Protein AF-A0A668AFI2-F1 (afdb_monomer_lite)

Radius of gyration: 23.38 Å; chains: 1; bounding box: 43×88×48 Å

pLDDT: mean 79.7, std 20.99, range [35.09, 97.5]

Organism: NCBI:txid586833

Structure (mmCIF, N/CA/C/O backbone):
data_AF-A0A668AFI2-F1
#
_entry.id   AF-A0A668AFI2-F1
#
loop_
_atom_site.group_PDB
_atom_site.id
_atom_site.type_symbol
_atom_site.label_atom_id
_atom_site.label_alt_id
_atom_site.label_comp_id
_atom_site.label_asym_id
_atom_site.label_entity_id
_atom_site.label_seq_id
_atom_site.pdbx_PDB_ins_code
_atom_site.Cartn_x
_atom_site.Cartn_y
_atom_site.Cartn_z
_atom_site.occupancy
_atom_site.B_iso_or_equiv
_atom_site.auth_seq_id
_atom_site.auth_comp_id
_atom_site.auth_asym_id
_atom_site.auth_atom_id
_atom_site.pdbx_PDB_model_num
ATOM 1 N N . GLN A 1 1 ? 30.891 69.041 -30.495 1.00 43.25 1 GLN A N 1
ATOM 2 C CA . GLN A 1 1 ? 30.362 67.838 -31.175 1.00 43.25 1 GLN A CA 1
ATOM 3 C C . GLN A 1 1 ? 30.284 66.733 -30.128 1.00 43.25 1 GLN A C 1
ATOM 5 O O . GLN A 1 1 ? 31.323 66.258 -29.701 1.00 43.25 1 GLN A O 1
ATOM 10 N N . ALA A 1 2 ? 29.144 66.649 -29.434 1.00 41.66 2 ALA A N 1
ATOM 11 C CA . ALA A 1 2 ? 28.087 65.644 -29.663 1.00 41.66 2 ALA A CA 1
ATOM 12 C C . ALA A 1 2 ? 28.589 64.250 -29.232 1.00 41.66 2 ALA A C 1
ATOM 14 O O . ALA A 1 2 ? 29.303 63.590 -29.977 1.00 41.66 2 ALA A O 1
ATOM 15 N N . ASP A 1 3 ? 28.554 63.952 -27.932 1.00 38.50 3 ASP A N 1
ATOM 16 C CA . ASP A 1 3 ? 27.431 63.309 -27.218 1.00 38.50 3 ASP A CA 1
ATOM 17 C C . ASP A 1 3 ? 27.016 61.972 -27.860 1.00 38.50 3 ASP A C 1
ATOM 19 O O . ASP A 1 3 ? 26.375 61.937 -28.908 1.00 38.50 3 ASP A O 1
ATOM 23 N N . ARG A 1 4 ? 27.438 60.864 -27.237 1.00 45.56 4 ARG A N 1
ATOM 24 C CA . ARG A 1 4 ? 26.915 59.519 -27.501 1.00 45.56 4 ARG A CA 1
ATOM 25 C C . ARG A 1 4 ? 25.945 59.154 -26.378 1.00 45.56 4 ARG A C 1
ATOM 27 O O . ARG A 1 4 ? 26.294 58.387 -25.486 1.00 45.56 4 ARG A O 1
ATOM 34 N N . GLY A 1 5 ? 24.737 59.700 -26.425 1.00 37.12 5 GLY A N 1
ATOM 35 C CA . GLY A 1 5 ? 23.569 59.075 -25.814 1.00 37.12 5 GLY A CA 1
ATOM 36 C C . GLY A 1 5 ? 22.992 57.984 -26.723 1.00 37.12 5 GLY A C 1
ATOM 37 O O . GLY A 1 5 ? 22.961 58.161 -27.940 1.00 37.12 5 GLY A O 1
ATOM 38 N N . SER A 1 6 ? 22.550 56.864 -26.135 1.00 39.72 6 SER A N 1
ATOM 39 C CA . SER A 1 6 ? 21.336 56.084 -26.485 1.00 39.72 6 SER A 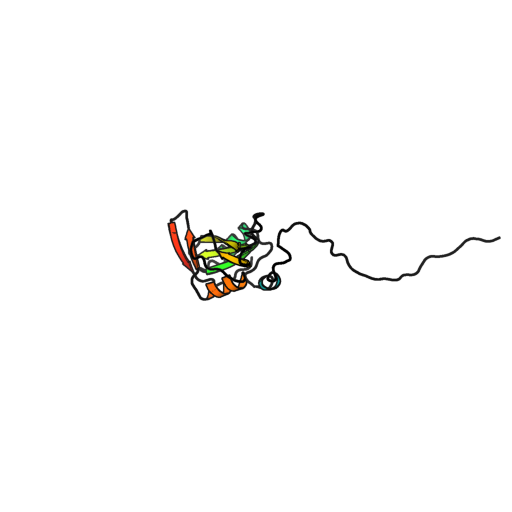CA 1
ATOM 40 C C . SER A 1 6 ? 21.364 54.739 -25.734 1.00 39.72 6 SER A C 1
ATOM 42 O O . SER A 1 6 ? 22.273 53.943 -25.936 1.00 39.72 6 SER A O 1
ATOM 44 N N . VAL A 1 7 ? 20.564 54.575 -24.672 1.00 41.53 7 VAL A N 1
ATOM 45 C CA . VAL A 1 7 ? 19.167 54.071 -24.670 1.00 41.53 7 VAL A CA 1
ATOM 46 C C . VAL A 1 7 ? 19.114 52.532 -24.654 1.00 41.53 7 VAL A C 1
ATOM 48 O O . VAL A 1 7 ? 19.343 51.868 -25.656 1.00 41.53 7 VAL A O 1
ATOM 51 N N . SER A 1 8 ? 18.795 51.979 -23.479 1.00 36.69 8 SER A N 1
ATOM 52 C CA . SER A 1 8 ? 17.847 50.852 -23.333 1.00 36.69 8 SER A CA 1
ATOM 53 C C . SER A 1 8 ? 16.418 51.428 -23.397 1.00 36.69 8 SER A C 1
ATOM 55 O O . SER A 1 8 ? 16.305 52.625 -23.112 1.00 36.69 8 SER A O 1
ATOM 57 N N . PRO A 1 9 ? 15.321 50.681 -23.658 1.00 47.72 9 PRO A N 1
ATOM 58 C CA . PRO A 1 9 ? 15.087 49.225 -23.647 1.00 47.72 9 PRO A CA 1
ATOM 59 C C . PRO A 1 9 ? 14.632 48.740 -25.054 1.00 47.72 9 PRO A C 1
ATOM 61 O O . PRO A 1 9 ? 14.853 49.465 -26.009 1.00 47.72 9 PRO A O 1
ATOM 64 N N . GLU A 1 10 ? 14.211 47.502 -25.331 1.00 37.50 10 GLU A N 1
ATOM 65 C CA . GLU A 1 10 ? 12.846 46.984 -25.152 1.00 37.50 10 GLU A CA 1
ATOM 66 C C . GLU A 1 10 ? 12.818 45.444 -25.175 1.00 37.50 10 GLU A C 1
ATOM 68 O O . GLU A 1 10 ? 13.649 44.763 -25.773 1.00 37.50 10 GLU A O 1
ATOM 73 N N . ASN A 1 11 ? 11.828 44.943 -24.451 1.00 36.25 11 ASN A N 1
ATOM 74 C CA . ASN A 1 11 ? 11.506 43.570 -24.104 1.00 36.25 11 ASN A CA 1
ATOM 75 C C . ASN A 1 11 ? 11.122 42.707 -25.313 1.00 36.25 11 ASN A C 1
ATOM 77 O O . ASN A 1 11 ? 10.293 43.131 -26.109 1.00 36.25 11 ASN A O 1
ATOM 81 N N . GLU A 1 12 ? 11.503 41.428 -25.309 1.00 35.19 12 GLU A N 1
ATOM 82 C CA . GLU A 1 12 ? 10.540 40.405 -25.717 1.00 35.19 12 GLU A CA 1
ATOM 83 C C . GLU A 1 12 ? 10.716 39.119 -24.910 1.00 35.19 12 GLU A C 1
ATOM 85 O O . GLU A 1 12 ? 11.774 38.490 -24.859 1.00 35.19 12 GLU A O 1
ATOM 90 N N . SER A 1 13 ? 9.643 38.786 -24.198 1.00 45.06 13 SER A N 1
ATOM 91 C CA . SER A 1 13 ? 9.472 37.569 -23.430 1.00 45.06 13 SER A CA 1
ATOM 92 C C . SER A 1 13 ? 9.385 36.360 -24.349 1.00 45.06 13 SER A C 1
ATOM 94 O O . SER A 1 13 ? 8.586 36.351 -25.282 1.00 45.06 13 SER A O 1
ATOM 96 N N . THR A 1 14 ? 10.021 35.259 -23.975 1.00 42.88 14 THR A N 1
ATOM 97 C CA . THR A 1 14 ? 9.312 33.979 -24.021 1.00 42.88 14 THR A CA 1
ATOM 98 C C . THR A 1 14 ? 9.713 33.176 -22.797 1.00 42.88 14 THR A C 1
ATOM 100 O O . THR A 1 14 ? 10.805 32.624 -22.695 1.00 42.88 14 THR A O 1
ATOM 103 N N . ASP A 1 15 ? 8.792 33.200 -21.840 1.00 46.44 15 ASP A N 1
ATOM 104 C CA . ASP A 1 15 ? 8.662 32.255 -20.748 1.00 46.44 15 ASP A CA 1
ATOM 105 C C . ASP A 1 15 ? 8.640 30.825 -21.307 1.00 46.44 15 ASP A C 1
ATOM 107 O O . ASP A 1 15 ? 7.679 30.388 -21.934 1.00 46.44 15 ASP A O 1
ATOM 111 N N . ALA A 1 16 ? 9.724 30.093 -21.087 1.00 42.78 16 ALA A N 1
ATOM 112 C CA . ALA A 1 16 ? 9.680 28.643 -21.014 1.00 42.78 16 ALA A CA 1
ATOM 113 C C . ALA A 1 16 ? 10.315 28.272 -19.680 1.00 42.78 16 ALA A C 1
ATOM 115 O O . ALA A 1 16 ? 11.516 28.015 -19.570 1.00 42.78 16 ALA A O 1
ATOM 116 N N . GLY A 1 17 ? 9.471 28.370 -18.654 1.00 35.41 17 GLY A N 1
ATOM 117 C CA . GLY A 1 17 ? 9.768 28.084 -17.268 1.00 35.41 17 GLY A CA 1
ATOM 118 C C . GLY A 1 17 ? 10.609 26.827 -17.061 1.00 35.41 17 GLY A C 1
ATOM 119 O O . GLY A 1 17 ? 10.435 25.774 -17.675 1.00 35.41 17 GLY A O 1
ATOM 120 N N . GLN A 1 18 ? 11.529 26.997 -16.125 1.00 39.25 18 GLN A N 1
ATOM 121 C CA . GLN A 1 18 ? 12.378 25.994 -15.517 1.00 39.25 18 GLN A CA 1
ATOM 122 C C . GLN A 1 18 ? 11.612 24.713 -15.165 1.00 39.25 18 GLN A C 1
ATOM 124 O O . GLN A 1 18 ? 10.618 24.759 -14.444 1.00 39.25 18 GLN A O 1
ATOM 129 N N . VAL A 1 19 ? 12.171 23.556 -15.521 1.00 37.41 19 VAL A N 1
ATOM 130 C CA . VAL A 1 19 ? 11.976 22.335 -14.725 1.00 37.41 19 VAL A CA 1
ATOM 131 C C . VAL A 1 19 ? 13.319 21.634 -14.537 1.00 37.41 19 VAL A C 1
ATOM 133 O O . VAL A 1 19 ? 13.547 20.506 -14.959 1.00 37.41 19 VAL A O 1
ATOM 136 N N . THR A 1 20 ? 14.244 22.314 -13.869 1.00 40.97 20 THR A N 1
ATOM 137 C CA . THR A 1 20 ? 15.321 21.644 -13.135 1.00 40.97 20 THR A CA 1
ATOM 138 C C . THR A 1 20 ? 14.860 21.446 -11.701 1.00 40.97 20 THR A C 1
ATOM 140 O O . THR A 1 20 ? 15.193 22.240 -10.831 1.00 40.97 20 THR A O 1
ATOM 143 N N . PHE A 1 21 ? 14.087 20.390 -11.443 1.00 37.91 21 PHE A N 1
ATOM 144 C CA . PHE A 1 21 ? 13.785 19.973 -10.075 1.00 37.91 21 PHE A CA 1
ATOM 145 C C . PHE A 1 21 ? 13.953 18.457 -9.903 1.00 37.91 21 PHE A C 1
ATOM 147 O O . PHE A 1 21 ? 13.201 17.649 -10.434 1.00 37.91 21 PHE A O 1
ATOM 154 N N . LEU A 1 22 ? 14.973 18.130 -9.099 1.00 39.91 22 LEU A N 1
ATOM 155 C CA . LEU A 1 22 ? 15.161 1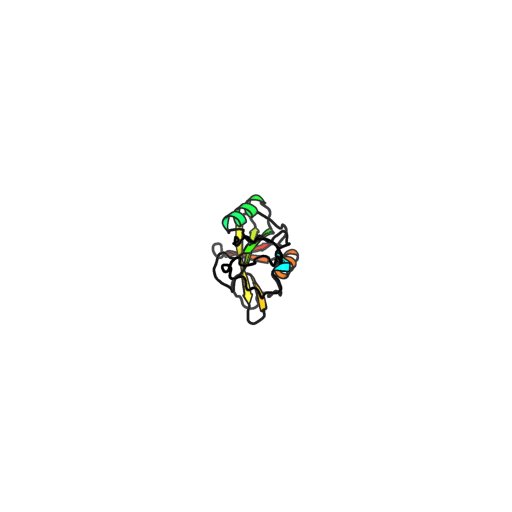6.911 -8.306 1.00 39.91 22 LEU A CA 1
ATOM 156 C C . LEU A 1 22 ? 15.511 15.608 -9.052 1.00 39.91 22 LEU A C 1
ATOM 158 O O . LEU A 1 22 ? 14.762 14.635 -9.073 1.00 39.91 22 LEU A O 1
ATOM 162 N N . LYS A 1 23 ? 16.777 15.517 -9.483 1.00 39.78 23 LYS A N 1
ATOM 163 C CA . LYS A 1 23 ? 17.525 14.247 -9.453 1.00 39.78 23 LYS A CA 1
ATOM 164 C C . LYS A 1 23 ? 17.796 13.866 -7.989 1.00 39.78 23 LYS A C 1
ATOM 166 O O . LYS A 1 23 ? 18.859 14.201 -7.498 1.00 39.78 23 LYS A O 1
ATOM 171 N N . HIS A 1 24 ? 16.837 13.250 -7.293 1.00 39.91 24 HIS A N 1
ATOM 172 C CA . HIS A 1 24 ? 17.048 12.377 -6.115 1.00 39.91 24 HIS A CA 1
ATOM 173 C C . HIS A 1 24 ? 15.727 11.698 -5.705 1.00 39.91 24 HIS A C 1
ATOM 175 O O . HIS A 1 24 ? 15.178 11.906 -4.626 1.00 39.91 24 HIS A O 1
ATOM 181 N N . SER A 1 25 ? 15.189 10.860 -6.586 1.00 35.09 25 SER A N 1
ATOM 182 C CA . SER A 1 25 ? 14.293 9.769 -6.199 1.00 35.09 25 SER A CA 1
ATOM 183 C C . SER A 1 25 ? 14.293 8.751 -7.320 1.00 35.09 25 SER A C 1
ATOM 185 O O . SER A 1 25 ? 13.920 9.054 -8.449 1.00 35.09 25 SER A O 1
ATOM 187 N N . ILE A 1 26 ? 14.761 7.549 -7.008 1.00 45.22 26 ILE A N 1
ATOM 188 C CA . ILE A 1 26 ? 14.789 6.393 -7.903 1.00 45.22 26 ILE A CA 1
ATOM 189 C C . ILE A 1 26 ? 13.354 5.853 -8.002 1.00 45.22 26 ILE A C 1
ATOM 191 O O . ILE A 1 26 ? 13.047 4.749 -7.572 1.00 45.22 26 ILE A O 1
ATOM 195 N N . ILE A 1 27 ? 12.435 6.668 -8.517 1.00 48.12 27 ILE A N 1
ATOM 196 C CA . ILE A 1 27 ? 11.170 6.174 -9.044 1.00 48.12 27 ILE A CA 1
ATOM 197 C C . ILE A 1 27 ? 11.422 6.068 -10.544 1.00 48.12 27 ILE A C 1
ATOM 199 O O . ILE A 1 27 ? 11.633 7.104 -11.179 1.00 48.12 27 ILE A O 1
ATOM 203 N N . PRO A 1 28 ? 11.482 4.859 -11.127 1.00 43.25 28 PRO A N 1
ATOM 204 C CA . PRO A 1 28 ? 11.694 4.717 -12.557 1.00 43.25 28 PRO A CA 1
ATOM 205 C C . PRO A 1 28 ? 10.620 5.517 -13.302 1.00 43.25 28 PRO A C 1
ATOM 207 O O . PRO A 1 28 ? 9.438 5.173 -13.294 1.00 43.25 28 PRO A O 1
ATOM 210 N N . THR A 1 29 ? 11.051 6.587 -13.970 1.00 49.62 29 THR A N 1
ATOM 211 C CA . THR A 1 29 ? 10.228 7.525 -14.751 1.00 49.62 29 THR A CA 1
ATOM 212 C C . THR A 1 29 ? 9.596 6.887 -15.993 1.00 49.62 29 THR A C 1
ATOM 214 O O . THR A 1 29 ? 8.927 7.566 -16.763 1.00 49.62 29 THR A O 1
ATOM 217 N N . ASN A 1 30 ? 9.758 5.571 -16.172 1.00 45.66 30 ASN A N 1
ATOM 218 C CA . ASN A 1 30 ? 9.176 4.793 -17.261 1.00 45.66 30 ASN A CA 1
ATOM 219 C C . ASN A 1 30 ? 8.260 3.644 -16.785 1.00 45.66 30 ASN A C 1
ATOM 221 O O . ASN A 1 30 ? 8.013 2.688 -17.516 1.00 45.66 30 ASN A O 1
ATOM 225 N N . CYS A 1 31 ? 7.722 3.715 -15.562 1.00 46.38 31 CYS A N 1
ATOM 226 C CA . CYS A 1 31 ? 6.555 2.913 -15.190 1.00 46.38 31 CYS A CA 1
ATOM 227 C C . CYS A 1 31 ? 5.284 3.705 -15.511 1.00 46.38 31 CYS A C 1
ATOM 229 O O . CYS A 1 31 ? 4.950 4.662 -14.813 1.00 46.38 31 CYS A O 1
ATOM 231 N N . LYS A 1 32 ? 4.537 3.278 -16.538 1.00 50.81 32 LYS A N 1
ATOM 232 C CA . LYS A 1 32 ? 3.248 3.850 -16.987 1.00 50.81 32 LYS A CA 1
ATOM 233 C C . LYS A 1 32 ? 2.135 3.940 -15.910 1.00 50.81 32 LYS A C 1
ATOM 235 O O . LYS A 1 32 ? 0.998 4.233 -16.257 1.00 50.81 32 LYS A O 1
ATOM 240 N N . CYS A 1 33 ? 2.406 3.707 -14.620 1.00 53.78 33 CYS A N 1
ATOM 241 C CA . CYS A 1 33 ? 1.393 3.641 -13.561 1.00 53.78 33 CYS A CA 1
ATOM 242 C C . CYS A 1 33 ? 1.459 4.736 -12.479 1.00 53.78 33 CYS A C 1
ATOM 244 O O . CYS A 1 33 ? 0.559 4.759 -11.639 1.00 53.78 33 CYS A O 1
ATOM 246 N N . PHE A 1 34 ? 2.439 5.659 -12.479 1.00 55.34 34 PHE A N 1
ATOM 247 C CA . PHE A 1 34 ? 2.508 6.695 -11.426 1.00 55.34 34 PHE A CA 1
ATOM 248 C C . PHE A 1 34 ? 1.194 7.499 -11.352 1.00 55.34 34 PHE A C 1
ATOM 250 O O . PHE A 1 34 ? 0.609 7.641 -10.282 1.00 55.34 34 PHE A O 1
ATOM 257 N N . SER A 1 35 ? 0.627 7.888 -12.501 1.00 62.31 35 SER A N 1
ATOM 258 C CA . SER A 1 35 ? -0.680 8.568 -12.582 1.00 62.31 35 SER A CA 1
ATOM 259 C C . SER A 1 35 ? -1.832 7.798 -11.907 1.00 62.31 35 SER A C 1
ATOM 261 O O . SER A 1 35 ? -2.711 8.404 -11.294 1.00 62.31 35 SER A O 1
ATOM 263 N N . CYS A 1 36 ? -1.814 6.463 -11.956 1.00 69.31 36 CYS A N 1
ATOM 264 C CA . CYS A 1 36 ? -2.913 5.615 -11.491 1.00 69.31 36 CYS A CA 1
ATOM 265 C C . CYS A 1 36 ? -3.041 5.572 -9.962 1.00 69.31 36 CYS A C 1
ATOM 267 O O . CYS A 1 36 ? -4.119 5.252 -9.455 1.00 69.31 36 CYS A O 1
ATOM 269 N N . ILE A 1 37 ? -1.962 5.885 -9.232 1.00 81.94 37 ILE A N 1
ATOM 270 C CA . ILE A 1 37 ? -1.923 5.802 -7.766 1.00 81.94 37 ILE A CA 1
ATOM 271 C C . ILE A 1 37 ? -1.913 7.164 -7.069 1.00 81.94 37 ILE A C 1
ATOM 273 O O . ILE A 1 37 ? -2.477 7.267 -5.987 1.00 81.94 37 ILE A O 1
ATOM 277 N N . ILE A 1 38 ? -1.362 8.222 -7.681 1.00 80.12 38 ILE A N 1
ATOM 278 C CA . ILE A 1 38 ? -1.202 9.545 -7.032 1.00 80.12 38 ILE A CA 1
ATOM 279 C C . ILE A 1 38 ? -2.528 10.110 -6.507 1.00 80.12 38 ILE A C 1
ATOM 281 O O . ILE A 1 38 ? -2.559 10.777 -5.479 1.00 80.12 38 ILE A O 1
ATOM 285 N N . ARG A 1 39 ? -3.632 9.851 -7.217 1.00 82.75 39 ARG A N 1
ATOM 286 C CA . ARG A 1 39 ? -4.970 10.352 -6.861 1.00 82.75 39 ARG A CA 1
ATOM 287 C C . ARG A 1 39 ? -5.778 9.381 -5.998 1.00 82.75 39 ARG A C 1
ATOM 289 O O . ARG A 1 39 ? -6.949 9.640 -5.731 1.00 82.75 39 ARG A O 1
ATOM 296 N N . LYS A 1 40 ? -5.204 8.243 -5.598 1.00 89.25 40 LYS A N 1
ATOM 297 C CA . LYS A 1 40 ? -5.923 7.238 -4.812 1.00 89.25 40 LYS A CA 1
ATOM 298 C C . LYS A 1 40 ? -5.956 7.649 -3.334 1.00 89.25 40 LYS A C 1
ATOM 300 O O . LYS A 1 40 ? -4.943 8.108 -2.812 1.00 89.25 40 LYS A O 1
ATOM 305 N N . PRO A 1 41 ? -7.087 7.442 -2.636 1.00 90.38 41 PRO A N 1
ATOM 306 C CA . PRO A 1 41 ? -7.251 7.875 -1.245 1.00 90.38 41 PRO A CA 1
ATOM 307 C C . PRO A 1 41 ? -6.333 7.133 -0.263 1.00 90.38 41 PRO A C 1
ATOM 309 O O . PRO A 1 41 ? -6.055 7.648 0.809 1.00 90.38 41 PRO A O 1
ATOM 312 N N . TRP A 1 42 ? -5.848 5.949 -0.644 1.00 92.69 42 TRP A N 1
ATOM 313 C CA . TRP A 1 42 ? -4.938 5.111 0.139 1.00 92.69 42 TRP A CA 1
ATOM 314 C C . TRP A 1 42 ? -3.454 5.356 -0.162 1.00 92.69 42 TRP A C 1
ATOM 316 O O . TRP A 1 42 ? -2.609 4.728 0.466 1.00 92.69 42 TRP A O 1
ATOM 326 N N . TYR A 1 43 ? -3.095 6.191 -1.144 1.00 92.88 43 TYR A N 1
ATOM 327 C CA . TYR A 1 43 ? -1.689 6.422 -1.490 1.00 92.88 43 TYR A CA 1
ATOM 328 C C . TYR A 1 43 ? -1.127 7.637 -0.748 1.00 92.88 43 TYR A C 1
ATOM 330 O O . TYR A 1 43 ? -1.741 8.703 -0.715 1.00 92.88 43 TYR A O 1
ATOM 338 N N . SER A 1 44 ? 0.060 7.479 -0.165 1.00 88.81 44 SER A N 1
ATOM 339 C CA . SER A 1 44 ? 0.757 8.515 0.600 1.00 88.81 44 SER A CA 1
ATOM 340 C C . SER A 1 44 ? 2.237 8.561 0.210 1.00 88.81 44 SER A C 1
ATOM 342 O O . SER A 1 44 ? 3.063 7.806 0.719 1.00 88.81 44 SER A O 1
ATOM 344 N N . SER A 1 45 ? 2.574 9.450 -0.730 1.00 81.69 45 SER A N 1
ATOM 345 C CA . SER A 1 45 ? 3.885 9.509 -1.396 1.00 81.69 45 SER A CA 1
ATOM 346 C C . SER A 1 45 ? 5.053 9.857 -0.472 1.00 81.69 45 SER A C 1
ATOM 348 O O . SER A 1 45 ? 6.121 9.266 -0.589 1.00 81.69 45 SER A O 1
ATOM 350 N N . SER A 1 46 ? 4.871 10.810 0.439 1.00 75.75 46 SER A N 1
ATOM 351 C CA . SER A 1 46 ? 5.918 11.304 1.346 1.00 75.75 46 SER A CA 1
ATOM 352 C C . SER A 1 46 ? 5.722 10.843 2.790 1.00 75.75 46 SER A C 1
ATOM 354 O O . SER A 1 46 ? 6.296 11.430 3.699 1.00 75.75 46 SER A O 1
ATOM 356 N N . CYS A 1 47 ? 4.890 9.823 3.010 1.00 82.00 47 CYS A N 1
ATOM 357 C CA . CYS A 1 47 ? 4.631 9.303 4.344 1.00 82.00 47 CYS A CA 1
ATOM 358 C C . CYS A 1 47 ? 5.755 8.355 4.767 1.00 82.00 47 CYS A C 1
ATOM 360 O O . CYS A 1 47 ? 6.023 7.340 4.113 1.00 82.00 47 CYS A O 1
ATOM 362 N N . ASP A 1 48 ? 6.425 8.703 5.860 1.00 87.19 48 ASP A N 1
ATOM 363 C CA . ASP A 1 48 ? 7.401 7.849 6.507 1.00 87.19 48 ASP A CA 1
ATOM 364 C C . ASP A 1 48 ? 6.713 6.700 7.256 1.00 87.19 48 ASP A C 1
ATOM 366 O O . ASP A 1 48 ? 5.494 6.636 7.425 1.00 87.19 48 ASP A O 1
ATOM 370 N N . ARG A 1 49 ? 7.519 5.728 7.682 1.00 89.75 49 ARG A N 1
ATOM 371 C CA . ARG A 1 49 ? 7.008 4.504 8.304 1.00 89.75 49 ARG A CA 1
ATOM 372 C C . ARG A 1 49 ? 6.218 4.794 9.580 1.00 89.75 49 ARG A C 1
ATOM 374 O O . ARG A 1 49 ? 5.176 4.178 9.774 1.00 89.75 49 ARG A O 1
ATOM 381 N N . LYS A 1 50 ? 6.705 5.718 10.413 1.00 91.62 50 LYS A N 1
ATOM 382 C CA . LYS A 1 50 ? 6.104 5.999 11.716 1.00 91.62 50 LYS A CA 1
ATOM 383 C C . LYS A 1 50 ? 4.743 6.665 11.555 1.00 91.62 50 LYS A C 1
ATOM 385 O O . LYS A 1 50 ? 3.769 6.178 12.112 1.00 91.62 50 LYS A O 1
ATOM 390 N N . THR A 1 51 ? 4.647 7.700 10.722 1.00 92.69 51 THR A N 1
ATOM 391 C CA . THR A 1 51 ? 3.364 8.362 10.457 1.00 92.69 51 THR A CA 1
ATOM 392 C C . THR A 1 51 ? 2.329 7.412 9.851 1.00 92.69 51 THR A C 1
ATOM 394 O O . THR A 1 51 ? 1.157 7.486 10.209 1.00 92.69 51 THR A O 1
ATOM 397 N N . ALA A 1 52 ? 2.742 6.480 8.985 1.00 93.19 52 ALA A N 1
ATOM 398 C CA . ALA A 1 52 ? 1.836 5.460 8.456 1.00 93.19 52 ALA A CA 1
ATOM 399 C C . ALA A 1 52 ? 1.293 4.530 9.553 1.00 93.19 52 ALA A C 1
ATOM 401 O O . ALA A 1 52 ? 0.098 4.237 9.581 1.00 93.19 52 ALA A O 1
ATOM 402 N N . GLU A 1 53 ? 2.171 4.057 10.438 1.00 93.81 53 GLU A N 1
ATOM 403 C CA . GLU A 1 53 ? 1.808 3.195 11.565 1.00 93.81 53 GLU A CA 1
ATOM 404 C C . GLU A 1 53 ? 0.871 3.920 12.537 1.00 93.81 53 GLU A C 1
ATOM 406 O O . GLU A 1 53 ? -0.187 3.384 12.870 1.00 93.81 53 GLU A O 1
ATOM 411 N N . ASP A 1 54 ? 1.197 5.159 12.907 1.00 94.56 54 ASP A N 1
ATOM 412 C CA . ASP A 1 54 ? 0.390 5.978 13.813 1.00 94.56 54 ASP A CA 1
ATOM 413 C C . ASP A 1 54 ? -1.006 6.252 13.232 1.00 94.56 54 ASP A C 1
ATOM 415 O O . ASP A 1 54 ? -2.006 6.057 13.922 1.00 94.56 54 ASP A O 1
ATOM 419 N N . ALA A 1 55 ? -1.108 6.637 11.953 1.00 94.31 55 ALA A N 1
ATOM 420 C CA . ALA A 1 55 ? -2.394 6.900 11.300 1.00 94.31 55 ALA A CA 1
ATOM 421 C C . ALA A 1 55 ? -3.284 5.648 11.240 1.00 94.31 55 ALA A C 1
ATOM 423 O O . ALA A 1 55 ? -4.498 5.710 11.458 1.00 94.31 55 ALA A O 1
ATOM 424 N N . LEU A 1 56 ? -2.680 4.488 10.975 1.00 95.25 56 LEU A N 1
ATOM 425 C CA . LEU A 1 56 ? -3.393 3.219 10.982 1.00 95.25 56 LEU A CA 1
ATOM 426 C C . LEU A 1 56 ? -3.868 2.856 12.388 1.00 95.25 56 LEU A C 1
ATOM 428 O O . LEU A 1 56 ? -5.053 2.570 12.554 1.00 95.25 56 LEU A O 1
ATOM 432 N N . LEU A 1 57 ? -3.000 2.927 13.398 1.00 94.31 57 LEU A N 1
ATOM 433 C CA . LEU A 1 57 ? -3.358 2.640 14.791 1.00 94.31 57 LEU A CA 1
ATOM 434 C C . LEU A 1 57 ? -4.457 3.578 15.308 1.00 94.31 57 LEU A C 1
ATOM 436 O O . LEU A 1 57 ? -5.392 3.114 15.956 1.00 94.31 57 LEU A O 1
ATOM 440 N N . GLN A 1 58 ? -4.409 4.864 14.952 1.00 94.44 58 GLN A N 1
ATOM 441 C CA . GLN A 1 58 ? -5.462 5.834 15.276 1.00 94.44 58 GLN A CA 1
ATOM 442 C C . GLN A 1 58 ? -6.804 5.487 14.625 1.00 94.44 58 GLN A C 1
ATOM 444 O O . GLN A 1 58 ? -7.853 5.722 15.222 1.00 94.44 58 GLN A O 1
ATOM 449 N N . SER A 1 59 ? -6.796 4.899 13.422 1.00 92.44 59 SER A N 1
ATOM 450 C CA . SER A 1 59 ? -8.033 4.452 12.771 1.00 92.44 59 SER A CA 1
ATOM 451 C C . SER A 1 59 ? -8.725 3.315 13.531 1.00 92.44 59 SER A C 1
ATOM 453 O O . SER A 1 59 ? -9.947 3.198 13.440 1.00 92.44 59 SER A O 1
ATOM 455 N N . ASN A 1 60 ? -7.946 2.498 14.256 1.00 92.69 60 ASN A N 1
ATOM 456 C CA . ASN A 1 60 ? -8.376 1.370 15.088 1.00 92.69 60 ASN A CA 1
ATOM 457 C C . ASN A 1 60 ? -9.441 0.468 14.429 1.00 92.69 60 ASN A C 1
ATOM 459 O O . ASN A 1 60 ? -10.429 0.074 15.051 1.00 92.69 60 ASN A O 1
ATOM 463 N N . LYS A 1 61 ? -9.263 0.187 13.134 1.00 95.50 61 LYS A N 1
ATOM 464 C CA . LYS A 1 61 ? -10.158 -0.652 12.331 1.00 95.50 61 LYS A CA 1
ATOM 465 C C . LYS A 1 61 ? -9.360 -1.719 11.601 1.00 95.50 61 LYS A C 1
ATOM 467 O O . LYS A 1 61 ? -8.409 -1.419 10.880 1.00 95.50 61 LYS A O 1
ATOM 472 N N . ASP A 1 62 ? -9.789 -2.963 11.745 1.00 95.75 62 ASP A N 1
ATOM 473 C CA . ASP A 1 62 ? -9.174 -4.075 11.033 1.00 95.75 62 ASP A CA 1
ATOM 474 C C . ASP A 1 62 ? -9.411 -3.960 9.528 1.00 95.75 62 ASP A C 1
ATOM 476 O O . ASP A 1 62 ? -10.515 -3.669 9.062 1.00 95.75 62 ASP A O 1
ATOM 480 N N . GLY A 1 63 ? -8.346 -4.179 8.758 1.00 95.25 63 GLY A N 1
ATOM 481 C CA . GLY A 1 63 ? -8.361 -3.949 7.318 1.00 95.25 63 GLY A CA 1
ATOM 482 C C . GLY A 1 63 ? -8.192 -2.478 6.932 1.00 95.25 63 GLY A C 1
ATOM 483 O O . GLY A 1 63 ? -8.379 -2.149 5.758 1.00 95.25 63 GLY A O 1
ATOM 484 N N . SER A 1 64 ? -7.842 -1.592 7.874 1.00 97.25 64 SER A N 1
ATOM 485 C CA . SER A 1 64 ? -7.306 -0.272 7.538 1.00 97.25 64 SER A CA 1
ATOM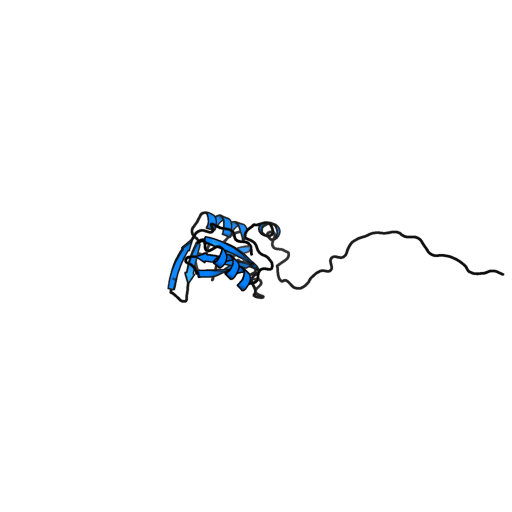 486 C C . SER A 1 64 ? -5.972 -0.408 6.820 1.00 97.25 64 SER A C 1
ATOM 488 O O . SER A 1 64 ? -5.130 -1.213 7.215 1.00 97.25 64 SER A O 1
ATOM 490 N N . PHE A 1 65 ? -5.765 0.368 5.760 1.00 97.50 65 PHE A N 1
ATOM 491 C CA . PHE A 1 65 ? -4.567 0.239 4.938 1.00 97.50 65 PHE A CA 1
ATOM 492 C C . PHE A 1 65 ? -4.169 1.533 4.231 1.00 97.50 65 PHE A C 1
ATOM 494 O O . PHE A 1 65 ? -4.996 2.406 3.968 1.00 97.50 65 PHE A O 1
ATOM 501 N N . LEU A 1 66 ? -2.893 1.609 3.856 1.00 96.00 66 LEU A N 1
ATOM 502 C CA . LEU A 1 66 ? -2.349 2.628 2.962 1.00 96.00 66 LEU A CA 1
ATOM 503 C C . LEU A 1 66 ? -1.145 2.082 2.186 1.00 96.00 66 LEU A C 1
ATOM 505 O O . LEU A 1 66 ? -0.534 1.086 2.571 1.00 96.00 66 LEU A O 1
ATOM 509 N N . VAL A 1 67 ? -0.771 2.745 1.096 1.00 94.88 67 VAL A N 1
ATOM 510 C CA . VAL A 1 67 ? 0.455 2.469 0.342 1.00 94.88 67 VAL A CA 1
ATOM 511 C C . VAL A 1 67 ? 1.368 3.679 0.434 1.00 94.88 67 VAL A C 1
ATOM 513 O O . VAL A 1 67 ? 0.969 4.791 0.088 1.00 94.88 67 VAL A O 1
ATOM 516 N N . ARG A 1 68 ? 2.613 3.443 0.841 1.00 93.50 68 ARG A N 1
ATOM 517 C CA . ARG A 1 68 ? 3.666 4.460 0.895 1.00 93.50 68 ARG A CA 1
ATOM 518 C C . ARG A 1 68 ? 4.826 4.114 -0.022 1.00 93.50 68 ARG A C 1
ATOM 520 O O . ARG A 1 68 ? 4.981 2.965 -0.448 1.00 93.50 68 ARG A O 1
ATOM 527 N N . ASN A 1 69 ? 5.669 5.104 -0.290 1.00 90.50 69 ASN A N 1
ATOM 528 C CA . ASN A 1 69 ? 6.970 4.843 -0.889 1.00 90.50 69 ASN A CA 1
ATOM 529 C C . ASN A 1 69 ? 7.820 3.999 0.072 1.00 90.50 69 ASN A C 1
ATOM 531 O O . ASN A 1 69 ? 7.769 4.151 1.301 1.00 90.50 69 ASN A O 1
ATOM 535 N N . SER A 1 70 ? 8.585 3.070 -0.494 1.00 86.44 70 SER A N 1
ATOM 536 C CA . SER A 1 70 ? 9.563 2.317 0.283 1.00 86.44 70 SER A CA 1
ATOM 537 C C . SER A 1 70 ? 10.644 3.265 0.800 1.00 86.44 70 SER A C 1
ATOM 539 O O . SER A 1 70 ? 11.043 4.204 0.119 1.00 86.44 70 SER A O 1
ATOM 541 N N . SER A 1 71 ? 11.120 3.024 2.021 1.00 78.69 71 SER A N 1
ATOM 542 C CA . SER A 1 71 ? 12.207 3.812 2.618 1.00 78.69 71 SER A CA 1
ATOM 543 C C . SER A 1 71 ? 13.595 3.343 2.167 1.00 78.69 71 SER A C 1
ATOM 545 O O . SER A 1 71 ? 14.591 3.983 2.486 1.00 78.69 71 SER A O 1
ATOM 547 N N . GLY A 1 72 ? 13.676 2.180 1.513 1.00 74.75 72 GLY A N 1
ATOM 548 C CA . GLY A 1 72 ? 14.928 1.624 1.006 1.00 74.75 72 GLY A CA 1
ATOM 549 C C . GLY A 1 72 ? 15.297 2.194 -0.362 1.00 74.75 72 GLY A C 1
ATOM 550 O O . GLY A 1 72 ? 14.439 2.673 -1.095 1.00 74.75 72 GLY A O 1
ATOM 551 N N . GLN A 1 73 ? 16.573 2.080 -0.729 1.00 73.56 73 GLN A N 1
ATOM 552 C CA . GLN A 1 73 ? 17.068 2.438 -2.067 1.00 73.56 73 GLN A CA 1
ATOM 553 C C . GLN A 1 73 ? 16.860 1.318 -3.106 1.00 73.56 73 GLN A C 1
ATOM 555 O O . GLN A 1 73 ? 17.405 1.382 -4.206 1.00 73.56 73 GLN A O 1
ATOM 560 N N . ASP A 1 74 ? 16.093 0.279 -2.766 1.00 82.12 74 ASP A N 1
ATOM 561 C CA . ASP A 1 74 ? 15.854 -0.857 -3.650 1.00 82.12 74 ASP A CA 1
ATOM 562 C C . ASP A 1 74 ? 14.824 -0.508 -4.731 1.00 82.12 74 ASP A C 1
ATOM 564 O O . ASP A 1 74 ? 13.620 -0.423 -4.477 1.00 82.12 74 ASP A O 1
ATOM 568 N N . ALA A 1 75 ? 15.308 -0.347 -5.962 1.00 81.00 75 ALA A N 1
ATOM 569 C CA . ALA A 1 75 ? 14.474 -0.094 -7.132 1.00 81.00 75 ALA A CA 1
ATOM 570 C C . ALA A 1 75 ? 13.482 -1.236 -7.424 1.00 81.00 75 ALA A C 1
ATOM 572 O O . ALA A 1 75 ? 12.457 -1.003 -8.066 1.00 81.00 75 ALA A O 1
ATOM 573 N N . GLN A 1 76 ? 13.757 -2.456 -6.946 1.00 87.38 76 GLN A N 1
ATOM 574 C CA . GLN A 1 76 ? 12.852 -3.600 -7.064 1.00 87.38 76 GLN A CA 1
ATOM 575 C C . GLN A 1 76 ? 11.768 -3.612 -5.993 1.00 87.38 76 GLN A C 1
ATOM 577 O O . GLN A 1 76 ? 10.849 -4.417 -6.081 1.00 87.38 76 GLN A O 1
ATOM 582 N N . GLN A 1 77 ? 11.814 -2.708 -5.016 1.00 89.81 77 GLN A N 1
ATOM 583 C CA . GLN A 1 77 ? 10.777 -2.545 -4.006 1.00 89.81 77 GLN A CA 1
ATOM 584 C C . GLN A 1 77 ? 10.392 -1.065 -3.877 1.00 89.81 77 GLN A C 1
ATOM 586 O O . GLN A 1 77 ? 10.672 -0.438 -2.854 1.00 89.81 77 GLN A O 1
ATOM 591 N N . PRO A 1 78 ? 9.730 -0.481 -4.890 1.00 90.12 78 PRO A N 1
ATOM 592 C CA . PRO A 1 78 ? 9.418 0.948 -4.898 1.00 90.12 78 PRO A CA 1
ATOM 593 C C . PRO A 1 78 ? 8.368 1.351 -3.849 1.00 90.12 78 PRO A C 1
ATOM 595 O O . PRO A 1 78 ? 8.360 2.494 -3.388 1.00 90.12 78 PRO A O 1
ATOM 598 N N . TYR A 1 79 ? 7.491 0.428 -3.440 1.00 92.88 79 TYR A N 1
ATOM 599 C CA . TYR A 1 79 ? 6.365 0.725 -2.552 1.00 92.88 79 TYR A CA 1
ATOM 600 C C . TYR A 1 79 ? 6.262 -0.254 -1.380 1.00 92.88 79 TYR A C 1
ATOM 602 O O . TYR A 1 79 ? 6.833 -1.346 -1.370 1.00 92.88 79 TYR A O 1
ATOM 610 N N . THR A 1 80 ? 5.505 0.144 -0.363 1.00 94.38 80 THR A N 1
ATOM 611 C CA . THR A 1 80 ? 5.149 -0.695 0.784 1.00 94.38 80 THR A CA 1
ATOM 612 C C . THR A 1 80 ? 3.661 -0.536 1.068 1.00 94.38 80 THR A C 1
ATOM 614 O O . THR A 1 80 ? 3.184 0.583 1.262 1.00 94.38 80 THR A O 1
ATOM 617 N N . LEU A 1 81 ? 2.937 -1.656 1.085 1.00 96.06 81 LEU A N 1
ATOM 618 C CA . LEU A 1 81 ? 1.566 -1.732 1.577 1.00 96.06 81 LEU A CA 1
ATOM 619 C C . LEU A 1 81 ? 1.617 -1.872 3.099 1.00 96.06 81 LEU A C 1
ATOM 621 O O . LEU A 1 81 ? 2.306 -2.749 3.617 1.00 96.06 81 LEU A O 1
ATOM 625 N N . VAL A 1 82 ? 0.898 -1.013 3.806 1.00 96.19 82 VAL A N 1
ATOM 626 C CA . VAL A 1 82 ? 0.814 -1.025 5.265 1.00 96.19 82 VAL A CA 1
ATOM 627 C C . VAL A 1 82 ? -0.627 -1.344 5.652 1.00 96.19 82 VAL A C 1
ATOM 629 O O . VAL A 1 82 ? -1.543 -0.704 5.138 1.00 96.19 82 VAL A O 1
ATOM 632 N N . VAL A 1 83 ? -0.833 -2.349 6.506 1.00 97.06 83 VAL A N 1
ATOM 633 C CA . VAL A 1 83 ? -2.168 -2.852 6.883 1.00 97.06 83 VAL A CA 1
ATOM 634 C C . VAL A 1 83 ? -2.272 -2.983 8.399 1.00 97.06 83 VAL A C 1
ATOM 636 O O . VAL A 1 83 ? -1.382 -3.564 9.014 1.00 97.06 83 VAL A O 1
ATOM 639 N N . LEU A 1 84 ? -3.356 -2.488 8.994 1.00 96.50 84 LEU A N 1
ATOM 640 C CA . LEU A 1 84 ? -3.725 -2.758 10.383 1.00 96.50 84 LEU A CA 1
ATOM 641 C C . LEU A 1 84 ? -4.635 -3.983 10.453 1.00 96.50 84 LEU A C 1
ATOM 643 O O . LEU A 1 84 ? -5.657 -4.055 9.764 1.00 96.50 84 LEU A O 1
ATOM 647 N N . TYR A 1 85 ? -4.288 -4.919 11.327 1.00 95.81 85 TYR A N 1
ATOM 648 C CA . TYR A 1 85 ? -5.143 -6.045 11.668 1.00 95.81 85 TYR A CA 1
ATOM 649 C C . TYR A 1 85 ? -4.880 -6.514 13.099 1.00 95.81 85 TYR A C 1
ATOM 651 O O . TYR A 1 85 ? -3.727 -6.679 13.496 1.00 95.81 85 TYR A O 1
ATOM 659 N N . SER A 1 86 ? -5.942 -6.726 13.876 1.00 93.06 86 SER A N 1
ATOM 660 C CA . SER A 1 86 ? -5.901 -7.190 15.264 1.00 93.06 86 SER A CA 1
ATOM 661 C C . SER A 1 86 ? -4.953 -6.360 16.145 1.00 93.06 86 SER A C 1
ATOM 663 O O . SER A 1 86 ? -4.178 -6.899 16.941 1.00 93.06 86 SER A O 1
ATOM 665 N N . GLY A 1 87 ? -4.971 -5.034 15.967 1.00 91.75 87 GLY A N 1
ATOM 666 C CA . GLY A 1 87 ? -4.107 -4.102 16.703 1.00 91.75 87 GLY A CA 1
ATOM 667 C C . GLY A 1 87 ? -2.625 -4.139 16.303 1.00 91.75 87 GLY A C 1
ATOM 668 O O . GLY A 1 87 ? -1.794 -3.547 16.989 1.00 91.75 87 GLY A O 1
ATOM 669 N N . ARG A 1 88 ? -2.271 -4.824 15.208 1.00 92.88 88 ARG A N 1
ATOM 670 C CA . ARG A 1 88 ? -0.899 -4.931 14.692 1.00 92.88 88 ARG A CA 1
ATOM 671 C C . ARG A 1 88 ? -0.780 -4.330 13.301 1.00 92.88 88 ARG A C 1
ATOM 673 O O . ARG A 1 88 ? -1.654 -4.520 12.458 1.00 92.88 88 ARG A O 1
ATOM 680 N N . VAL A 1 89 ? 0.333 -3.646 13.046 1.00 94.50 89 VAL A N 1
ATOM 681 C CA . VAL A 1 89 ? 0.626 -3.065 11.732 1.00 94.50 89 VAL A CA 1
ATOM 682 C C . VAL A 1 89 ? 1.598 -3.953 10.956 1.00 94.50 89 VAL A C 1
ATOM 684 O O . VAL A 1 89 ? 2.710 -4.232 11.400 1.00 94.50 89 VAL A O 1
ATOM 687 N N . TYR A 1 90 ? 1.187 -4.366 9.761 1.00 94.50 90 TYR A N 1
ATOM 688 C CA . TYR A 1 90 ? 1.959 -5.199 8.848 1.00 94.50 90 TYR A CA 1
ATOM 689 C C . TYR A 1 90 ? 2.544 -4.331 7.735 1.00 94.50 90 TYR A C 1
ATOM 691 O O . TYR A 1 90 ? 1.808 -3.714 6.967 1.00 94.50 90 TYR A O 1
ATOM 699 N N . ASN A 1 91 ? 3.874 -4.309 7.624 1.00 93.94 91 ASN A N 1
ATOM 700 C CA . ASN A 1 91 ? 4.598 -3.632 6.548 1.00 93.94 91 ASN A CA 1
ATOM 701 C C . ASN A 1 91 ? 4.951 -4.652 5.454 1.00 93.94 91 ASN A C 1
ATOM 703 O O . ASN A 1 91 ? 5.887 -5.437 5.606 1.00 93.94 91 ASN A O 1
ATOM 707 N N . ILE A 1 92 ? 4.208 -4.642 4.350 1.00 94.44 92 ILE A N 1
ATOM 708 C CA . ILE A 1 92 ? 4.311 -5.630 3.274 1.00 94.44 92 ILE A CA 1
ATOM 709 C C . ILE A 1 92 ? 5.002 -4.992 2.059 1.00 94.44 92 ILE A C 1
ATOM 711 O O . ILE A 1 92 ? 4.438 -4.090 1.430 1.00 94.44 92 ILE A O 1
ATOM 715 N N . PRO A 1 93 ? 6.211 -5.450 1.690 1.00 94.19 93 PRO A N 1
ATOM 716 C CA . PRO A 1 93 ? 6.879 -5.045 0.457 1.00 94.19 93 PRO A CA 1
ATOM 717 C C . PRO A 1 93 ? 5.996 -5.211 -0.782 1.00 94.19 93 PRO A C 1
ATOM 719 O O . PRO A 1 93 ? 5.411 -6.276 -0.976 1.00 94.19 93 PRO A O 1
ATOM 722 N N . ILE A 1 94 ? 5.948 -4.197 -1.648 1.00 94.50 94 ILE A N 1
ATOM 723 C CA . ILE A 1 94 ? 5.451 -4.350 -3.018 1.00 94.50 94 ILE A CA 1
ATOM 724 C C . ILE A 1 94 ? 6.678 -4.384 -3.924 1.00 94.50 94 ILE A C 1
ATOM 726 O O . ILE A 1 94 ? 7.324 -3.356 -4.145 1.00 94.50 94 ILE A O 1
ATOM 730 N N . ARG A 1 95 ? 7.000 -5.573 -4.431 1.00 94.44 95 ARG A N 1
ATOM 731 C CA . ARG A 1 95 ? 8.123 -5.782 -5.341 1.00 94.44 95 ARG A CA 1
ATOM 732 C C . ARG A 1 95 ? 7.703 -5.574 -6.785 1.00 94.44 95 ARG A C 1
ATOM 734 O O . ARG A 1 95 ? 6.598 -5.955 -7.163 1.00 94.44 95 ARG A O 1
ATOM 741 N N . PHE A 1 96 ? 8.596 -5.013 -7.585 1.00 92.06 96 PHE A N 1
ATOM 742 C CA . PHE A 1 96 ? 8.518 -5.007 -9.036 1.00 92.06 96 PHE A CA 1
ATOM 743 C C . PHE A 1 96 ? 9.305 -6.201 -9.591 1.00 92.06 96 PHE A C 1
ATOM 745 O O . PHE A 1 96 ? 10.360 -6.553 -9.072 1.00 92.06 96 PHE A O 1
ATOM 752 N N . LEU A 1 97 ? 8.770 -6.847 -10.624 1.00 91.62 97 LEU A N 1
ATOM 753 C CA . LEU A 1 97 ? 9.349 -8.011 -11.291 1.00 91.62 97 LEU A CA 1
ATOM 754 C C . LEU A 1 97 ? 9.757 -7.608 -12.716 1.00 91.62 97 LEU A C 1
ATOM 756 O O . LEU A 1 97 ? 8.921 -7.674 -13.622 1.00 91.62 97 LEU A O 1
ATOM 760 N N . PRO A 1 98 ? 11.023 -7.227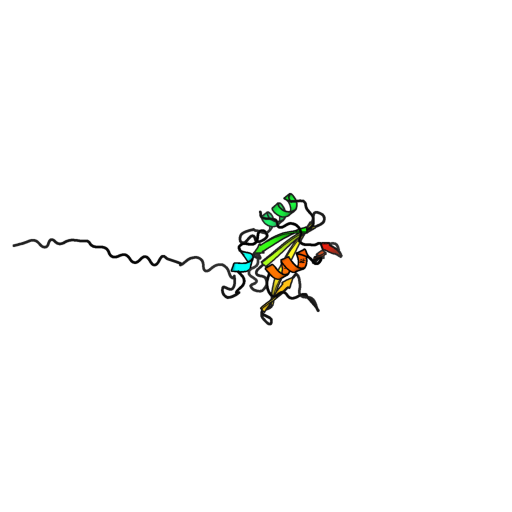 -12.969 1.00 88.50 98 PRO A N 1
ATOM 761 C CA . PRO A 1 98 ? 11.440 -6.666 -14.256 1.00 88.50 98 PRO A CA 1
ATOM 762 C C . PRO A 1 98 ? 11.214 -7.607 -15.436 1.00 88.50 98 PRO A C 1
ATOM 764 O O . PRO A 1 98 ? 10.820 -7.159 -16.507 1.00 88.50 98 PRO A O 1
ATOM 767 N N . ALA A 1 99 ? 11.404 -8.912 -15.221 1.00 89.94 99 ALA A N 1
ATOM 768 C CA . ALA A 1 99 ? 11.260 -9.933 -16.257 1.00 89.94 99 ALA A CA 1
ATOM 769 C C . ALA A 1 99 ? 9.837 -10.019 -16.835 1.00 89.94 99 ALA A C 1
ATOM 771 O O . ALA A 1 99 ? 9.663 -10.403 -17.985 1.00 89.94 99 ALA A O 1
ATOM 772 N N . THR A 1 100 ? 8.823 -9.680 -16.035 1.00 90.06 100 THR A N 1
ATOM 773 C CA . THR A 1 100 ? 7.405 -9.754 -16.434 1.00 90.06 100 THR A CA 1
ATOM 774 C C . THR A 1 100 ? 6.714 -8.394 -16.431 1.00 90.06 100 THR A C 1
ATOM 776 O O . THR A 1 100 ? 5.571 -8.298 -16.861 1.00 90.06 100 THR A O 1
ATOM 779 N N . GLN A 1 101 ? 7.396 -7.345 -15.960 1.00 89.75 101 GLN A N 1
ATOM 780 C CA . GLN A 1 101 ? 6.842 -6.012 -15.717 1.00 89.75 101 GLN A CA 1
ATOM 781 C C . GLN A 1 101 ? 5.594 -6.023 -14.815 1.00 89.75 101 GLN A C 1
ATOM 783 O O . GLN A 1 101 ? 4.667 -5.236 -15.000 1.00 89.75 101 GLN A O 1
ATOM 788 N N . GLN A 1 102 ? 5.572 -6.919 -13.827 1.00 92.75 102 GLN A N 1
ATOM 789 C CA . GLN A 1 102 ? 4.470 -7.086 -12.876 1.00 92.75 102 GLN A CA 1
ATOM 790 C C . GLN A 1 102 ? 4.904 -6.751 -11.448 1.00 92.75 102 GLN A C 1
ATOM 792 O O . GLN A 1 102 ? 6.079 -6.518 -11.174 1.00 92.75 102 GLN A O 1
ATOM 797 N N . TYR A 1 103 ? 3.946 -6.739 -10.529 1.00 93.25 103 TYR A N 1
ATOM 798 C CA . TYR A 1 103 ? 4.160 -6.528 -9.105 1.00 93.25 103 TYR A CA 1
ATOM 799 C C . TYR A 1 103 ? 3.766 -7.760 -8.294 1.00 93.25 103 TYR A C 1
ATOM 801 O O . TYR A 1 103 ? 2.816 -8.456 -8.650 1.00 93.25 103 TYR A O 1
ATOM 809 N N . ALA A 1 104 ? 4.458 -7.990 -7.181 1.00 95.25 104 ALA A N 1
ATOM 810 C CA . ALA A 1 104 ? 4.156 -9.048 -6.219 1.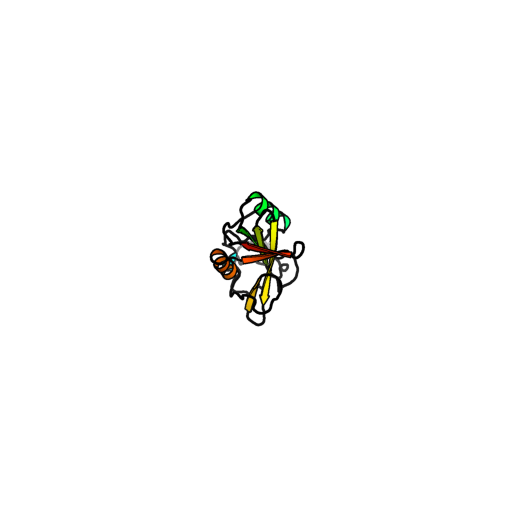00 95.25 104 ALA A CA 1
ATOM 811 C C . ALA A 1 104 ? 4.251 -8.525 -4.777 1.00 95.25 104 ALA A C 1
ATOM 813 O O . ALA A 1 104 ? 4.973 -7.565 -4.496 1.00 95.25 104 ALA A O 1
ATOM 814 N N . LEU A 1 105 ? 3.517 -9.156 -3.857 1.00 94.25 105 LEU A N 1
ATOM 815 C CA . LEU A 1 105 ? 3.490 -8.788 -2.439 1.00 94.25 105 LEU A CA 1
ATOM 816 C C . LEU A 1 105 ? 4.409 -9.667 -1.586 1.00 94.25 105 LEU A C 1
ATOM 818 O O . LEU A 1 105 ? 4.458 -10.886 -1.747 1.00 94.25 105 LEU A O 1
ATOM 822 N N . GLY A 1 106 ? 5.060 -9.046 -0.604 1.00 92.19 106 GLY A N 1
ATOM 823 C CA . GLY A 1 106 ? 5.855 -9.728 0.410 1.00 92.19 106 GLY A CA 1
ATOM 824 C C . GLY A 1 106 ? 7.158 -10.308 -0.137 1.00 92.19 106 GLY A C 1
ATOM 825 O O . GLY A 1 106 ? 7.713 -9.820 -1.123 1.00 92.19 106 GLY A O 1
ATOM 826 N N . ARG A 1 107 ? 7.665 -11.353 0.524 1.00 88.94 107 ARG A N 1
ATOM 827 C CA . ARG A 1 107 ? 8.842 -12.106 0.062 1.00 88.94 107 ARG A CA 1
ATOM 828 C C . ARG A 1 107 ? 8.478 -12.995 -1.125 1.00 88.94 107 ARG A C 1
ATOM 830 O O . ARG A 1 107 ? 7.329 -13.411 -1.251 1.00 88.94 107 ARG A O 1
ATOM 837 N N . GLU A 1 108 ? 9.464 -13.280 -1.968 1.00 88.62 108 GLU A N 1
ATOM 838 C CA . GLU A 1 108 ? 9.288 -14.193 -3.096 1.00 88.62 108 GLU A CA 1
ATOM 839 C C . GLU A 1 108 ? 8.827 -15.573 -2.611 1.00 88.62 108 GLU A C 1
ATOM 841 O O . GLU A 1 108 ? 9.362 -16.125 -1.646 1.00 88.62 108 GLU A O 1
ATOM 846 N N . LYS A 1 109 ? 7.806 -16.118 -3.277 1.00 86.62 109 LYS A N 1
ATOM 847 C CA . LYS A 1 109 ? 7.272 -17.453 -2.994 1.00 86.62 109 LYS A CA 1
ATOM 848 C C . LYS A 1 109 ? 6.871 -18.163 -4.284 1.00 86.62 109 LYS A C 1
ATOM 850 O O . LYS A 1 109 ? 6.434 -17.545 -5.255 1.00 86.62 109 LYS A O 1
ATOM 855 N N . LYS A 1 110 ? 6.979 -19.493 -4.286 1.00 87.25 110 LYS A N 1
ATOM 856 C CA . LYS A 1 110 ? 6.531 -20.314 -5.415 1.00 87.25 110 LYS A CA 1
ATOM 857 C C . LYS A 1 110 ? 5.013 -20.175 -5.568 1.00 87.25 110 LYS A C 1
ATOM 859 O O . LYS A 1 110 ? 4.280 -20.400 -4.610 1.00 87.25 110 LYS A O 1
ATOM 864 N N . GLY A 1 111 ? 4.559 -19.802 -6.764 1.00 85.50 111 GLY A N 1
ATOM 865 C CA . GLY A 1 111 ? 3.139 -19.544 -7.025 1.00 85.50 111 GLY A CA 1
ATOM 866 C C . GLY A 1 111 ? 2.622 -18.234 -6.420 1.00 85.50 111 GLY A C 1
ATOM 867 O O . GLY A 1 111 ? 1.451 -18.156 -6.064 1.00 85.50 111 GLY A O 1
ATOM 868 N N . GLU A 1 112 ? 3.479 -17.222 -6.248 1.00 90.50 112 GLU A N 1
ATOM 869 C CA . GLU A 1 112 ? 3.028 -15.893 -5.833 1.00 90.50 112 GLU A CA 1
ATOM 870 C C . GLU A 1 112 ? 2.055 -15.251 -6.823 1.00 90.50 112 GLU A C 1
ATOM 872 O O . GLU A 1 112 ? 2.163 -15.427 -8.037 1.00 90.50 112 GLU A O 1
ATOM 877 N N . GLU A 1 113 ? 1.118 -14.473 -6.286 1.00 92.38 113 GLU A N 1
ATOM 878 C CA . GLU A 1 113 ? 0.213 -13.670 -7.097 1.00 92.38 113 GLU A CA 1
ATOM 879 C C . GLU A 1 113 ? 0.979 -12.513 -7.739 1.00 92.38 113 GLU A C 1
ATOM 881 O O . GLU A 1 113 ? 1.764 -11.821 -7.082 1.00 92.38 113 GLU A O 1
ATOM 886 N N . ARG A 1 114 ? 0.728 -12.306 -9.033 1.00 94.19 114 ARG A N 1
ATOM 887 C CA . ARG A 1 114 ? 1.335 -11.241 -9.827 1.00 94.19 114 ARG A CA 1
ATOM 888 C C . ARG A 1 114 ? 0.262 -10.297 -10.329 1.00 94.19 114 ARG A C 1
ATOM 890 O O . ARG A 1 114 ? -0.788 -10.725 -10.804 1.00 94.19 114 ARG A O 1
ATOM 897 N N . PHE A 1 115 ? 0.555 -9.008 -10.263 1.00 94.06 115 PHE A N 1
ATOM 898 C CA . PHE A 1 115 ? -0.392 -7.948 -10.567 1.00 94.06 115 PHE A CA 1
ATOM 899 C C . PHE A 1 115 ? 0.194 -6.984 -11.590 1.00 94.06 115 PHE A C 1
ATOM 901 O O . PHE A 1 115 ? 1.369 -6.637 -11.539 1.00 94.06 115 PHE A O 1
ATOM 908 N N . ASN A 1 116 ? -0.643 -6.493 -12.499 1.00 91.56 116 ASN A N 1
ATOM 909 C CA . ASN A 1 116 ? -0.200 -5.555 -13.536 1.00 91.56 116 ASN A CA 1
ATOM 910 C C . ASN A 1 116 ? 0.038 -4.131 -12.995 1.00 91.56 116 ASN A C 1
ATOM 912 O O . ASN A 1 116 ? 0.686 -3.319 -13.647 1.00 91.56 116 ASN A O 1
ATOM 916 N N . SER A 1 117 ? -0.505 -3.798 -11.820 1.00 91.06 117 SER A N 1
ATOM 917 C CA . SER A 1 117 ? -0.322 -2.493 -11.181 1.00 91.06 117 SER A CA 1
ATOM 918 C C . SER A 1 117 ? -0.577 -2.563 -9.677 1.00 91.06 117 SER A C 1
ATOM 920 O O . SER A 1 117 ? -1.255 -3.469 -9.192 1.00 91.06 117 SER A O 1
ATOM 922 N N . VAL A 1 118 ? -0.097 -1.558 -8.941 1.00 92.25 118 VAL A N 1
ATOM 923 C CA . VAL A 1 118 ? -0.390 -1.405 -7.507 1.00 92.25 118 VAL A CA 1
ATOM 924 C C . VAL A 1 118 ? -1.890 -1.229 -7.260 1.00 92.25 118 VAL A C 1
ATOM 926 O O . VAL A 1 118 ? -2.424 -1.806 -6.322 1.00 92.25 118 VAL A O 1
ATOM 929 N N . SER A 1 119 ? -2.606 -0.490 -8.114 1.00 92.62 119 SER A N 1
ATOM 930 C CA . SER A 1 119 ? -4.065 -0.370 -7.987 1.00 92.62 119 SER A CA 1
ATOM 931 C C . SER A 1 119 ? -4.763 -1.724 -8.106 1.00 92.62 119 SER A C 1
ATOM 933 O O . SER A 1 119 ? -5.668 -1.999 -7.325 1.00 92.62 119 SER A O 1
ATOM 935 N N . HIS A 1 120 ? -4.294 -2.593 -9.008 1.00 93.44 120 HIS A N 1
ATOM 936 C CA . HIS A 1 120 ? -4.843 -3.939 -9.163 1.00 93.44 120 HIS A CA 1
ATOM 937 C C . HIS A 1 120 ? -4.619 -4.796 -7.904 1.00 93.44 120 HIS A C 1
ATOM 939 O O . HIS A 1 120 ? -5.520 -5.531 -7.511 1.00 93.44 120 HIS A O 1
ATOM 945 N N . ILE A 1 121 ? -3.479 -4.652 -7.213 1.00 94.94 121 ILE A N 1
ATOM 946 C CA . ILE A 1 121 ? -3.252 -5.298 -5.906 1.00 94.94 121 ILE A CA 1
ATOM 947 C C . ILE A 1 121 ? -4.359 -4.906 -4.921 1.00 94.94 121 ILE A C 1
ATOM 949 O O . ILE A 1 121 ? -4.989 -5.767 -4.307 1.00 94.94 121 ILE A O 1
ATOM 953 N N . ILE A 1 122 ? -4.610 -3.601 -4.784 1.00 95.00 122 ILE A N 1
ATOM 954 C CA . ILE A 1 122 ? -5.592 -3.087 -3.826 1.00 95.00 122 ILE A CA 1
ATOM 955 C C . ILE A 1 122 ? -7.003 -3.557 -4.184 1.00 95.00 122 ILE A C 1
ATOM 957 O O . ILE A 1 122 ? -7.710 -4.079 -3.330 1.00 95.00 122 ILE A O 1
ATOM 961 N N . GLU A 1 123 ? -7.398 -3.426 -5.450 1.00 94.06 123 GLU A N 1
ATOM 962 C CA . GLU A 1 123 ? -8.724 -3.828 -5.931 1.00 94.06 123 GLU A CA 1
ATOM 963 C C . GLU A 1 123 ? -8.964 -5.338 -5.789 1.00 94.06 123 GLU A C 1
ATOM 965 O O . GLU A 1 123 ? -10.076 -5.766 -5.472 1.00 94.06 123 GLU A O 1
ATOM 970 N N . ASN A 1 124 ? -7.927 -6.159 -5.987 1.00 95.56 124 ASN A N 1
ATOM 971 C CA . ASN A 1 124 ? -8.002 -7.593 -5.729 1.00 95.56 124 ASN A CA 1
ATOM 972 C C . ASN A 1 124 ? -8.252 -7.865 -4.243 1.00 95.56 124 ASN A C 1
ATOM 974 O O . ASN A 1 124 ? -9.206 -8.565 -3.904 1.00 95.56 124 ASN A O 1
ATOM 978 N N . HIS A 1 125 ? -7.448 -7.271 -3.357 1.00 96.69 125 HIS A N 1
ATOM 979 C CA . HIS A 1 125 ? -7.528 -7.539 -1.920 1.00 96.69 125 HIS A CA 1
ATOM 980 C C . HIS A 1 125 ? -8.649 -6.782 -1.184 1.00 96.69 125 HIS A C 1
ATOM 982 O O . HIS A 1 125 ? -8.918 -7.032 -0.010 1.00 96.69 125 HIS A O 1
ATOM 988 N N . GLN A 1 126 ? -9.359 -5.893 -1.878 1.00 95.12 126 GLN A N 1
ATOM 989 C CA . GLN A 1 126 ? -10.665 -5.382 -1.455 1.00 95.12 126 GLN A CA 1
ATOM 990 C C . GLN A 1 126 ? -11.754 -6.462 -1.542 1.00 95.12 126 GLN A C 1
ATOM 992 O O . GLN A 1 126 ? -12.666 -6.501 -0.718 1.00 95.12 126 GLN A O 1
ATOM 997 N N . ARG A 1 127 ? -11.661 -7.364 -2.527 1.00 94.62 127 ARG A N 1
ATOM 998 C CA . ARG A 1 127 ? -12.626 -8.458 -2.732 1.00 94.62 127 ARG A CA 1
ATOM 999 C C . ARG A 1 127 ? -12.176 -9.754 -2.060 1.00 94.62 127 ARG A C 1
ATOM 1001 O O . ARG A 1 127 ? -12.990 -10.429 -1.422 1.00 94.62 127 ARG A O 1
ATOM 1008 N N . ASN A 1 128 ? -10.883 -10.050 -2.156 1.00 94.81 128 ASN A N 1
ATOM 1009 C CA . ASN A 1 128 ? -10.251 -11.287 -1.715 1.00 94.81 128 ASN A CA 1
ATOM 1010 C C . ASN A 1 128 ? -9.394 -11.052 -0.460 1.00 94.81 128 ASN A C 1
ATOM 1012 O O . ASN A 1 128 ? -8.700 -10.043 -0.379 1.00 94.81 128 ASN A O 1
ATOM 1016 N N . PRO A 1 129 ? -9.401 -11.955 0.531 1.00 93.69 129 PRO A N 1
ATOM 1017 C CA . PRO A 1 129 ? -8.584 -11.780 1.727 1.00 93.69 129 PRO A CA 1
ATOM 1018 C C . PRO A 1 129 ? -7.084 -11.842 1.396 1.00 93.69 129 PRO A C 1
ATOM 1020 O O . PRO A 1 129 ? -6.618 -12.745 0.703 1.00 93.69 129 PRO A O 1
ATOM 1023 N N . LEU A 1 130 ? -6.322 -10.878 1.907 1.00 94.81 130 LEU A N 1
ATOM 1024 C CA . LEU A 1 130 ? -4.865 -10.869 1.913 1.00 94.81 130 LEU A CA 1
ATOM 1025 C C . LEU A 1 130 ? -4.361 -11.651 3.124 1.00 94.81 130 LEU A C 1
ATOM 1027 O O . LEU A 1 130 ? -4.728 -11.350 4.258 1.00 94.81 130 LEU A O 1
ATOM 1031 N N . VAL A 1 131 ? -3.495 -12.632 2.883 1.00 93.62 131 VAL A N 1
ATOM 1032 C CA . VAL A 1 131 ? -2.849 -13.405 3.947 1.00 93.62 131 VAL A CA 1
ATOM 1033 C C . VAL A 1 131 ? -1.724 -12.581 4.572 1.00 93.62 131 VAL A C 1
ATOM 1035 O O . VAL A 1 131 ? -0.794 -12.162 3.879 1.00 93.62 131 VAL A O 1
ATOM 1038 N N . LEU A 1 132 ? -1.796 -12.401 5.886 1.00 92.38 132 LEU A N 1
ATOM 1039 C CA . LEU A 1 132 ? -0.811 -11.717 6.709 1.00 92.38 132 LEU A CA 1
ATOM 1040 C C . LEU A 1 132 ? -0.009 -12.765 7.480 1.00 92.38 132 LEU A C 1
ATOM 1042 O O . LEU A 1 132 ? -0.574 -13.599 8.183 1.00 92.38 132 LEU A O 1
ATOM 1046 N N . ILE A 1 133 ? 1.312 -12.748 7.309 1.00 90.00 133 ILE A N 1
ATOM 1047 C CA . ILE A 1 133 ? 2.220 -13.696 7.960 1.00 90.00 133 ILE A CA 1
ATOM 1048 C C . ILE A 1 133 ? 3.122 -12.908 8.893 1.00 90.00 133 ILE A C 1
ATOM 1050 O O . ILE A 1 133 ? 3.852 -12.020 8.445 1.00 90.00 133 ILE A O 1
ATOM 1054 N N . ASP A 1 134 ? 3.096 -13.263 10.170 1.00 85.50 134 ASP A N 1
ATOM 1055 C CA . ASP A 1 134 ? 4.025 -12.743 11.162 1.00 85.50 134 ASP A CA 1
ATOM 1056 C C . ASP A 1 134 ? 5.072 -13.813 11.483 1.00 85.50 134 ASP A C 1
ATOM 1058 O O . ASP A 1 134 ? 4.775 -14.848 12.079 1.00 85.50 134 ASP A O 1
ATOM 1062 N N . SER A 1 135 ? 6.320 -13.560 11.091 1.00 79.62 135 SER A N 1
ATOM 1063 C CA . SER A 1 135 ? 7.431 -14.476 11.354 1.00 79.62 135 SER A CA 1
ATOM 1064 C C . SER A 1 135 ? 7.816 -14.563 12.832 1.00 79.62 135 SER A C 1
ATOM 1066 O O . SER A 1 135 ? 8.480 -15.518 13.216 1.00 79.62 135 SER A O 1
ATOM 1068 N N . GLN A 1 136 ? 7.453 -13.573 13.655 1.00 80.50 136 GLN A N 1
ATOM 1069 C CA . GLN A 1 136 ? 7.787 -13.572 15.082 1.00 80.50 136 GLN A CA 1
ATOM 1070 C C . GLN A 1 136 ? 6.831 -14.466 15.871 1.00 80.50 136 GLN A C 1
ATOM 1072 O O . GLN A 1 136 ? 7.261 -15.210 16.746 1.00 80.50 136 GLN A O 1
ATOM 1077 N N . SER A 1 137 ? 5.538 -14.417 15.541 1.00 80.38 137 SER A N 1
ATOM 1078 C CA . SER A 1 137 ? 4.507 -15.207 16.223 1.00 80.38 137 SER A CA 1
ATOM 1079 C C . SER A 1 137 ? 4.092 -16.480 15.478 1.00 80.38 137 SER A C 1
ATOM 1081 O O . SER A 1 137 ? 3.306 -17.257 16.011 1.00 80.38 137 SER A O 1
ATOM 1083 N N . ASN A 1 138 ? 4.616 -16.716 14.266 1.00 81.50 138 ASN A N 1
ATOM 1084 C CA . ASN A 1 138 ? 4.203 -17.794 13.355 1.00 81.50 138 ASN A CA 1
ATOM 1085 C C . ASN A 1 138 ? 2.684 -17.839 13.112 1.00 81.50 138 ASN A C 1
ATOM 1087 O O . ASN A 1 138 ? 2.115 -18.890 12.815 1.00 81.50 138 ASN A O 1
ATOM 1091 N N . THR A 1 139 ? 2.024 -16.688 13.230 1.00 85.06 139 THR A N 1
ATOM 1092 C CA . THR A 1 139 ? 0.598 -16.557 12.952 1.00 85.06 139 THR A CA 1
ATOM 1093 C C . THR A 1 139 ? 0.376 -16.325 11.465 1.00 85.06 139 THR A C 1
ATOM 1095 O O . THR A 1 139 ? 1.182 -15.700 10.761 1.00 85.06 139 THR A O 1
ATOM 1098 N N . LYS A 1 140 ? -0.728 -16.888 10.978 1.00 90.12 140 LYS A N 1
ATOM 1099 C CA . LYS A 1 140 ? -1.205 -16.724 9.612 1.00 90.12 140 LYS A CA 1
ATOM 1100 C C . LYS A 1 140 ? -2.632 -16.217 9.689 1.00 90.12 140 LYS A C 1
ATOM 1102 O O . LYS A 1 140 ? -3.572 -16.999 9.804 1.00 90.12 140 LYS A O 1
ATOM 1107 N N . ASP A 1 141 ? -2.755 -14.909 9.610 1.00 92.81 141 ASP A N 1
ATOM 1108 C CA . ASP A 1 141 ? -4.030 -14.222 9.598 1.00 92.81 141 ASP A CA 1
ATOM 1109 C C . ASP A 1 141 ? -4.435 -13.885 8.166 1.00 92.81 141 ASP A C 1
ATOM 1111 O O . ASP A 1 141 ? -3.656 -14.018 7.215 1.00 92.81 141 ASP A O 1
ATOM 1115 N N . SER A 1 142 ? -5.673 -13.441 7.983 1.00 93.81 142 SER A N 1
ATOM 1116 C CA . SER A 1 142 ? -6.093 -12.896 6.701 1.00 93.81 142 SER A CA 1
ATOM 1117 C C . SER A 1 142 ? -7.133 -11.809 6.880 1.00 93.81 142 SER A C 1
ATOM 1119 O O . SER A 1 142 ? -8.055 -11.967 7.674 1.00 93.81 142 SER A O 1
ATOM 1121 N N . THR A 1 143 ? -7.015 -10.737 6.106 1.00 96.25 143 THR A N 1
ATOM 1122 C CA . THR A 1 143 ? -7.966 -9.625 6.134 1.00 96.25 143 THR A CA 1
ATOM 1123 C C . THR A 1 143 ? -8.191 -9.062 4.741 1.00 96.25 143 THR A C 1
ATOM 1125 O O . THR A 1 143 ? -7.361 -9.236 3.850 1.00 96.25 143 THR A O 1
ATOM 1128 N N . LYS A 1 144 ? -9.313 -8.378 4.536 1.00 96.81 144 LYS A N 1
ATOM 1129 C CA . LYS A 1 144 ? -9.556 -7.607 3.315 1.00 96.81 144 LYS A CA 1
ATOM 1130 C C . LYS A 1 144 ? -9.108 -6.164 3.523 1.00 96.81 144 LYS A C 1
ATOM 1132 O O . LYS A 1 144 ? -9.106 -5.652 4.640 1.00 96.81 144 LYS A O 1
ATOM 1137 N N . LEU A 1 145 ? -8.746 -5.498 2.434 1.00 96.69 145 LEU A N 1
ATOM 1138 C CA . LEU A 1 145 ? -8.403 -4.079 2.449 1.00 96.69 145 LEU A CA 1
ATOM 1139 C C . LEU A 1 145 ? -9.691 -3.253 2.429 1.00 96.69 145 LEU A C 1
ATOM 1141 O O . LEU A 1 145 ? -10.213 -2.936 1.367 1.00 96.69 145 LEU A O 1
ATOM 1145 N N . CYS A 1 146 ? -10.239 -2.940 3.598 1.00 95.50 146 CYS A N 1
ATOM 1146 C CA . CYS A 1 146 ? -11.568 -2.335 3.710 1.00 95.50 146 CYS A CA 1
ATOM 1147 C C . CYS A 1 146 ? -11.514 -0.810 3.806 1.00 95.50 146 CYS A C 1
ATOM 1149 O O . CYS A 1 146 ? -12.299 -0.121 3.153 1.00 95.50 146 CYS A O 1
ATOM 1151 N N . TYR A 1 147 ? -10.589 -0.277 4.604 1.00 96.38 147 TYR A N 1
ATOM 1152 C CA . TYR A 1 147 ? -10.616 1.129 5.003 1.00 96.38 147 TYR A CA 1
ATOM 1153 C C . TYR A 1 147 ? -9.348 1.846 4.525 1.00 96.38 147 TYR A C 1
ATOM 1155 O O . TYR A 1 147 ? -8.287 1.683 5.128 1.00 96.38 147 TYR A O 1
ATOM 1163 N N . PRO A 1 148 ? -9.408 2.623 3.429 1.00 95.19 148 PRO A N 1
ATOM 1164 C CA . PRO A 1 148 ? -8.266 3.422 3.014 1.00 95.19 148 PRO A CA 1
ATOM 1165 C C . PRO A 1 148 ? -8.004 4.506 4.064 1.00 95.19 148 PRO A C 1
ATOM 1167 O O . PRO A 1 148 ? -8.912 5.254 4.428 1.00 95.19 148 PRO A O 1
ATOM 1170 N N . VAL A 1 149 ? -6.765 4.594 4.535 1.00 93.75 149 VAL A N 1
ATOM 1171 C CA . VAL A 1 149 ? -6.317 5.610 5.490 1.00 93.75 149 VAL A CA 1
ATOM 1172 C C . VAL A 1 149 ? -5.362 6.564 4.792 1.00 93.75 149 VAL A C 1
ATOM 1174 O O . VAL A 1 149 ? -4.550 6.162 3.955 1.00 93.75 149 VAL A O 1
ATOM 1177 N N . LYS A 1 150 ? -5.464 7.838 5.159 1.00 85.88 150 LYS A N 1
ATOM 1178 C CA . LYS A 1 150 ? -4.506 8.864 4.787 1.00 85.88 150 LYS A CA 1
ATOM 1179 C C . LYS A 1 150 ? -4.030 9.551 6.073 1.00 85.88 150 LYS A C 1
ATOM 1181 O O . LYS A 1 150 ? -4.896 9.913 6.870 1.00 85.88 150 LYS A O 1
ATOM 1186 N N . PRO A 1 151 ? -2.712 9.639 6.300 1.00 79.56 151 PRO A N 1
ATOM 1187 C CA . PRO A 1 151 ? -2.150 10.393 7.411 1.00 79.56 151 PRO A CA 1
ATOM 1188 C C . PRO A 1 151 ? -2.371 11.899 7.250 1.00 79.56 151 PRO A C 1
ATOM 1190 O O . PRO A 1 151 ? -2.584 12.355 6.097 1.00 79.56 151 PRO A O 1
#

Secondary structure (DSSP, 8-state):
----------------------------TT-TTHHHHHT-TTEETT--HHHHHHHHHHH--TTEEEEEE-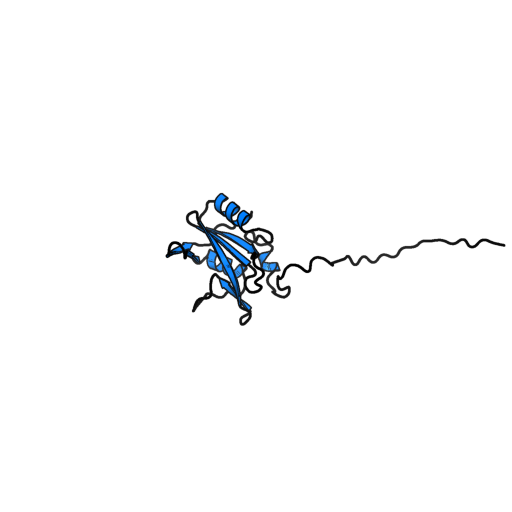SSS-TT--EEEEEEETTEEEEEEEEEETTTTEEEESS--TT---BSSHHHHHHHHHHSPEEEEETTTTEEEEE---EE---

InterPro domains:
  IPR000980 SH2 domain [PF00017] (42-125)
  IPR000980 SH2 domain [PS50001] (42-149)
  IPR000980 SH2 domain [SM00252] (40-131)
  IPR036860 SH2 domain superfamily [G3DSA:3.30.505.10] (42-149)
  IPR036860 SH2 domain superfamily [SSF55550] (35-137)
  IPR051751 Immunoreceptor signaling adapters [PTHR14098] (37-150)

Foldseek 3Di:
DDDDDDDDDDDDDDDPDDDPDDPPDLPPPPDPCPVVQPPDLQEDEPDDPVNQLVQQLVVVDFLEKHKYADPDPDSQFGIWIWGDHPSDIATKTWGADVVVRWTFIHDDDDPTDTHNDPVRVLVCLQPPWDWDADPVVRDTDTDGNPHRTDD

Sequence (151 aa):
QADRGSVSPENESTDAGQVTFLKHSIIPTNCKCFSCIIRKPWYSSSCDRKTAEDALLQSNKDGSFLVRNSSGQDAQQPYTLVVLYSGRVYNIPIRFLPATQQYALGREKKGEERFNSVSHIIENHQRNPLVLIDSQSNTKDSTKLCYPVKP